Protein AF-A0AAU7VZJ4-F1 (afdb_monomer_lite)

pLDDT: mean 92.54, std 9.53, range [38.03, 98.44]

Organism: NCBI:txid3160749

Foldseek 3Di:
DPPDLQLLVQLCVQVPVVVSVVLLVVLQPDPAQLRSLVVLLPDDDDLSLLCSLLVSLVPDDLVSLVVVVVGSSNSNSVLSVVLNPVCSLVRHDPVPNPDPSNVSSSVSSVVSVVVD

Sequence (116 aa):
MTETYSIQARFESTLGTARADELLAKLDNYSNQPNAVAGAAKRPSDPEIEAKAHAAFAAATPEEVDLELDSIGMWGLLTLAARADVTILDSLPASRADSPKVASIRRAAAKHRKGL

Structure (mmCIF, N/CA/C/O backbone):
data_AF-A0AAU7VZJ4-F1
#
_entry.id   AF-A0AAU7VZJ4-F1
#
loop_
_atom_site.group_PDB
_atom_site.id
_atom_site.type_symbol
_atom_site.label_atom_id
_atom_site.label_alt_id
_atom_site.label_comp_id
_atom_site.label_asym_id
_atom_site.label_entity_id
_atom_site.label_seq_id
_atom_site.pdbx_PDB_ins_code
_atom_site.Cartn_x
_atom_site.Cartn_y
_atom_site.Cartn_z
_atom_site.occupancy
_atom_site.B_iso_or_equiv
_atom_site.auth_seq_id
_atom_site.auth_comp_id
_atom_site.auth_asym_id
_atom_site.auth_atom_id
_atom_site.pdbx_PDB_model_num
ATOM 1 N N . MET A 1 1 ? 8.652 11.527 -21.803 1.00 38.03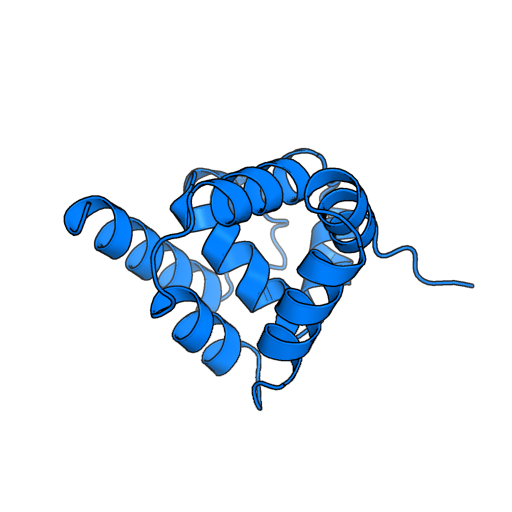 1 MET A N 1
ATOM 2 C CA . MET A 1 1 ? 7.978 10.249 -21.509 1.00 38.03 1 MET A CA 1
ATOM 3 C C . MET A 1 1 ? 7.246 10.462 -20.206 1.00 38.03 1 MET A C 1
ATOM 5 O O . MET A 1 1 ? 7.898 10.810 -19.235 1.00 38.03 1 MET A O 1
ATOM 9 N N . THR A 1 2 ? 5.920 10.419 -20.213 1.00 43.81 2 THR A N 1
ATOM 10 C CA . THR A 1 2 ? 5.126 10.545 -18.987 1.00 43.81 2 THR A CA 1
ATOM 11 C C . THR A 1 2 ? 5.234 9.205 -18.272 1.00 43.81 2 THR A C 1
ATOM 13 O O . THR A 1 2 ? 4.780 8.197 -18.813 1.00 43.81 2 THR A O 1
ATOM 16 N N . GLU A 1 3 ? 5.922 9.163 -17.133 1.00 54.78 3 GLU A N 1
ATOM 17 C CA . GLU A 1 3 ? 5.922 7.977 -16.274 1.00 54.78 3 GLU A CA 1
ATOM 18 C C . GLU A 1 3 ? 4.464 7.602 -15.995 1.00 54.78 3 GLU A C 1
ATOM 20 O O . GLU A 1 3 ? 3.662 8.437 -15.575 1.00 54.78 3 GLU A O 1
ATOM 25 N N . THR A 1 4 ? 4.085 6.379 -16.358 1.00 64.00 4 THR A N 1
ATOM 26 C CA . THR A 1 4 ? 2.718 5.898 -16.169 1.00 64.00 4 THR A CA 1
ATOM 27 C C . THR A 1 4 ? 2.665 5.248 -14.797 1.00 64.00 4 THR A C 1
ATOM 29 O O . THR A 1 4 ? 3.128 4.125 -14.633 1.00 64.00 4 THR A O 1
ATOM 32 N N . TYR A 1 5 ? 2.148 5.983 -13.814 1.00 78.06 5 TYR A N 1
ATOM 33 C CA . TYR A 1 5 ? 1.888 5.478 -12.466 1.00 78.06 5 TYR A CA 1
ATOM 34 C C . TYR A 1 5 ? 0.589 4.663 -12.483 1.00 78.06 5 TYR A C 1
ATOM 36 O O . TYR A 1 5 ? -0.497 5.152 -12.164 1.00 78.06 5 TYR A O 1
ATOM 44 N N . SER A 1 6 ? 0.678 3.434 -12.984 1.00 88.50 6 SER A N 1
ATOM 45 C CA . SER A 1 6 ? -0.462 2.552 -13.210 1.00 88.50 6 SER A CA 1
ATOM 46 C C . SER A 1 6 ? -1.168 2.127 -11.917 1.00 88.50 6 SER A C 1
ATOM 48 O O . SER A 1 6 ? -2.394 2.009 -11.912 1.00 88.50 6 SER A O 1
ATOM 50 N N . ILE A 1 7 ? -0.445 1.897 -10.817 1.00 93.62 7 ILE A N 1
ATOM 51 C CA . ILE A 1 7 ? -1.024 1.548 -9.509 1.00 93.62 7 ILE A CA 1
ATOM 52 C C . ILE A 1 7 ? -1.785 2.747 -8.961 1.00 93.62 7 ILE A C 1
ATOM 54 O O . ILE A 1 7 ? -2.957 2.606 -8.600 1.00 93.62 7 ILE A O 1
ATOM 58 N N . GLN A 1 8 ? -1.158 3.925 -8.958 1.00 93.00 8 GLN A N 1
ATOM 59 C CA . GLN A 1 8 ? -1.819 5.172 -8.579 1.00 93.00 8 GLN A CA 1
ATOM 60 C C . GLN A 1 8 ? -3.089 5.415 -9.412 1.00 93.00 8 GLN A C 1
ATOM 62 O O . GLN A 1 8 ? -4.166 5.576 -8.842 1.00 93.00 8 GLN A O 1
ATOM 67 N N . ALA A 1 9 ? -3.007 5.345 -10.744 1.00 92.88 9 ALA A N 1
ATOM 68 C CA . ALA A 1 9 ? -4.153 5.578 -11.626 1.00 92.88 9 ALA A CA 1
ATOM 69 C C . ALA A 1 9 ? -5.299 4.572 -11.395 1.00 92.88 9 ALA A C 1
ATOM 71 O O . ALA A 1 9 ? -6.478 4.940 -11.397 1.00 92.88 9 ALA A O 1
ATOM 72 N N . ARG A 1 10 ? -4.985 3.289 -11.157 1.00 95.00 10 ARG A N 1
ATOM 73 C CA . ARG A 1 10 ? -5.989 2.266 -10.801 1.00 95.00 10 ARG A CA 1
ATOM 74 C C . ARG A 1 10 ? -6.629 2.562 -9.443 1.00 95.00 10 ARG A C 1
ATOM 76 O O . ARG A 1 10 ? -7.844 2.414 -9.282 1.00 95.00 10 ARG A O 1
ATOM 83 N N . PHE A 1 11 ? -5.834 2.992 -8.469 1.00 95.31 11 PHE A N 1
ATOM 84 C CA . PHE A 1 11 ? -6.325 3.359 -7.147 1.00 95.31 11 PHE A CA 1
ATOM 85 C C . PHE A 1 11 ? -7.239 4.594 -7.199 1.00 95.31 11 PHE A C 1
ATOM 87 O O . PHE A 1 11 ? -8.337 4.567 -6.645 1.00 95.31 11 PHE A O 1
ATOM 94 N N . GLU A 1 12 ? -6.854 5.631 -7.944 1.00 94.12 12 GLU A N 1
ATOM 95 C CA . GLU A 1 12 ? -7.674 6.821 -8.198 1.00 94.12 12 GLU A CA 1
ATOM 96 C C . GLU A 1 12 ? -8.990 6.483 -8.898 1.00 94.12 12 GLU A C 1
ATOM 98 O O . GLU A 1 12 ? -10.052 6.924 -8.460 1.00 94.12 12 GLU A O 1
ATOM 103 N N . SER A 1 13 ? -8.945 5.651 -9.940 1.00 92.88 13 SER A N 1
ATOM 104 C CA . SER A 1 13 ? -10.134 5.225 -10.687 1.00 92.88 13 SER A CA 1
ATOM 105 C C . SER A 1 13 ? -11.149 4.483 -9.805 1.00 92.88 13 SER A C 1
ATOM 107 O O . SER A 1 13 ? -12.359 4.668 -9.941 1.00 92.88 13 SER A O 1
ATOM 109 N N . THR A 1 14 ? -10.675 3.675 -8.852 1.00 93.25 14 THR A N 1
ATOM 110 C CA . THR A 1 14 ? -11.545 2.858 -7.988 1.00 93.25 14 THR A CA 1
ATOM 111 C C . THR A 1 14 ? -12.009 3.579 -6.721 1.00 93.25 14 THR A C 1
ATOM 113 O O . THR A 1 14 ? -13.135 3.360 -6.265 1.00 93.25 14 THR A O 1
ATOM 116 N N . LEU A 1 15 ? -11.176 4.429 -6.114 1.00 92.88 15 LEU A N 1
ATOM 117 C CA . LEU A 1 15 ? -11.521 5.187 -4.903 1.00 92.88 15 LEU A CA 1
ATOM 118 C C . LEU A 1 15 ? -12.212 6.524 -5.211 1.00 92.88 15 LEU A C 1
ATOM 120 O O . LEU A 1 15 ? -12.958 7.030 -4.372 1.00 92.88 15 LEU A O 1
ATOM 124 N N . GLY A 1 16 ? -11.999 7.055 -6.413 1.00 94.19 16 GLY A N 1
ATOM 125 C CA . GLY A 1 16 ? -12.322 8.418 -6.806 1.00 94.19 16 GLY A CA 1
ATOM 126 C C . GLY A 1 16 ? -11.101 9.323 -6.640 1.00 94.19 16 GLY A C 1
ATOM 127 O O . GLY A 1 16 ? -10.535 9.409 -5.548 1.00 94.19 16 GLY A O 1
ATOM 128 N N . THR A 1 17 ? -10.736 10.026 -7.715 1.00 91.06 17 THR A N 1
ATOM 129 C CA . THR A 1 17 ? -9.508 10.833 -7.833 1.00 91.06 17 THR A CA 1
ATOM 130 C C . THR A 1 17 ? -9.280 11.743 -6.629 1.00 91.06 17 THR A C 1
ATOM 132 O O . THR A 1 17 ? -8.265 11.617 -5.965 1.00 91.06 17 THR A O 1
ATOM 135 N N . ALA A 1 18 ? -10.265 12.557 -6.232 1.00 93.44 18 ALA A N 1
ATOM 136 C CA . ALA A 1 18 ? -10.090 13.499 -5.121 1.00 93.44 18 ALA A CA 1
ATOM 137 C C . ALA A 1 18 ? -9.721 12.826 -3.781 1.00 93.44 18 ALA A C 1
ATOM 139 O O . ALA A 1 18 ? -8.886 13.336 -3.037 1.00 93.44 18 ALA A O 1
ATOM 140 N N . ARG A 1 19 ? -10.333 11.675 -3.462 1.00 94.00 19 ARG A N 1
ATOM 141 C CA . ARG A 1 19 ? -10.078 10.956 -2.201 1.00 94.00 19 ARG A CA 1
ATOM 142 C C . ARG A 1 19 ? -8.760 10.183 -2.260 1.00 94.00 19 ARG A C 1
ATOM 144 O O . ARG A 1 19 ? -8.065 10.091 -1.247 1.00 94.00 19 ARG A O 1
ATOM 151 N N . ALA A 1 20 ? -8.419 9.638 -3.426 1.00 94.00 20 ALA A N 1
ATOM 152 C CA . ALA A 1 20 ? -7.134 8.995 -3.662 1.00 94.00 20 ALA A CA 1
ATOM 153 C C . ALA A 1 20 ? -5.978 9.999 -3.592 1.00 94.00 20 ALA A C 1
ATOM 155 O O . ALA A 1 20 ? -5.044 9.761 -2.831 1.00 94.00 20 ALA A O 1
ATOM 156 N N . ASP A 1 21 ? -6.090 11.143 -4.268 1.00 92.94 21 ASP A N 1
ATOM 157 C CA . ASP A 1 21 ? -5.100 12.224 -4.250 1.00 9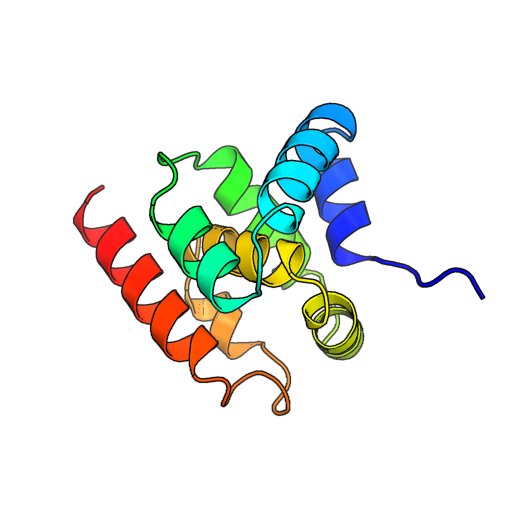2.94 21 ASP A CA 1
ATOM 158 C C . ASP A 1 21 ? -4.853 12.725 -2.831 1.00 92.94 21 ASP A C 1
ATOM 160 O O . ASP A 1 21 ? -3.709 12.843 -2.394 1.00 92.94 21 ASP A O 1
ATOM 164 N N . GLU A 1 22 ? -5.920 12.970 -2.063 1.00 95.12 22 GLU A N 1
ATOM 165 C CA . GLU A 1 22 ? -5.791 13.409 -0.674 1.00 95.12 22 GLU A CA 1
ATOM 166 C C . GLU A 1 22 ? -5.042 12.371 0.180 1.00 95.12 22 GLU A C 1
ATOM 168 O O . GLU A 1 22 ? -4.210 12.726 1.023 1.00 95.12 22 GLU A O 1
ATOM 173 N N . LEU A 1 23 ? -5.325 11.079 -0.013 1.00 96.06 23 LEU A N 1
ATOM 174 C CA . LEU A 1 23 ? -4.623 10.017 0.700 1.00 96.06 23 LEU A CA 1
ATOM 175 C C . LEU A 1 23 ? -3.158 9.927 0.269 1.00 96.06 23 LEU A C 1
ATOM 177 O O . LEU A 1 23 ? -2.287 9.860 1.137 1.00 96.06 23 LEU A O 1
ATOM 181 N N . LEU A 1 24 ? -2.886 9.919 -1.034 1.00 94.56 24 LEU A N 1
ATOM 182 C CA . LEU A 1 24 ? -1.541 9.787 -1.583 1.00 94.56 24 LEU A CA 1
ATOM 183 C C . LEU A 1 24 ? -0.677 10.980 -1.182 1.00 94.56 24 LEU A C 1
ATOM 185 O O . LEU A 1 24 ? 0.410 10.767 -0.658 1.00 94.56 24 LEU A O 1
ATOM 189 N N . ALA A 1 25 ? -1.198 12.206 -1.259 1.00 94.69 25 ALA A N 1
ATOM 190 C CA . ALA A 1 25 ? -0.514 13.398 -0.766 1.00 94.69 25 ALA A CA 1
ATOM 191 C C . ALA A 1 25 ? -0.172 13.290 0.730 1.00 94.69 25 ALA A C 1
ATOM 193 O O . ALA A 1 25 ? 0.930 13.638 1.150 1.00 94.69 25 ALA A O 1
ATOM 194 N N . LYS A 1 26 ? -1.080 12.752 1.559 1.00 95.38 26 LYS A N 1
ATOM 195 C CA . LYS A 1 26 ? -0.798 12.515 2.988 1.00 95.38 26 LYS A CA 1
ATOM 196 C C . LYS A 1 26 ? 0.286 11.461 3.208 1.00 95.38 26 LYS A C 1
ATOM 198 O O . LYS A 1 26 ? 1.065 11.597 4.149 1.00 95.38 26 LYS A O 1
ATOM 203 N N . LEU A 1 27 ? 0.303 10.398 2.405 1.00 95.38 27 LEU A N 1
ATOM 204 C CA . LEU A 1 27 ? 1.305 9.333 2.493 1.00 95.38 27 LEU A CA 1
ATOM 205 C C . LEU A 1 27 ? 2.665 9.776 1.937 1.00 95.38 27 LEU A C 1
ATOM 207 O O . LEU A 1 27 ? 3.693 9.300 2.408 1.00 95.38 27 LEU A O 1
ATOM 211 N N . ASP A 1 28 ? 2.685 10.688 0.973 1.00 94.06 28 ASP A N 1
ATOM 212 C CA . ASP A 1 28 ? 3.919 11.202 0.383 1.00 94.06 28 ASP A CA 1
ATOM 213 C C . ASP A 1 28 ? 4.548 12.320 1.232 1.00 94.06 28 ASP A C 1
ATOM 215 O O . ASP A 1 28 ? 5.762 12.473 1.266 1.00 94.06 28 ASP A O 1
ATOM 219 N N . ASN A 1 29 ? 3.745 13.022 2.043 1.00 96.31 29 ASN A N 1
ATOM 220 C CA . ASN A 1 29 ? 4.215 14.062 2.968 1.00 96.31 29 ASN A CA 1
ATOM 221 C C . ASN A 1 29 ? 5.025 13.528 4.176 1.00 96.31 29 ASN A C 1
ATOM 223 O O . ASN A 1 29 ? 5.444 14.297 5.046 1.00 96.31 29 ASN A O 1
ATOM 227 N N . TYR A 1 30 ? 5.239 12.213 4.288 1.00 96.12 30 TYR A N 1
ATOM 228 C CA . TYR A 1 30 ? 6.186 11.673 5.263 1.00 96.12 30 TYR A CA 1
ATOM 229 C C . TYR A 1 30 ? 7.629 11.947 4.826 1.00 96.12 30 TYR A C 1
ATOM 231 O O . TYR A 1 30 ? 7.964 11.932 3.652 1.00 96.12 30 TYR A O 1
ATOM 239 N N . SER A 1 31 ? 8.535 12.126 5.789 1.00 93.06 31 SER A N 1
ATOM 240 C CA . SER A 1 31 ? 9.927 12.485 5.484 1.00 93.06 31 SER A CA 1
ATOM 241 C C . SER A 1 31 ? 10.760 11.375 4.830 1.00 93.06 31 SER A C 1
ATOM 243 O O . SER A 1 31 ? 11.863 11.647 4.363 1.00 93.06 31 SER A O 1
ATOM 245 N N . ASN A 1 32 ? 10.291 10.122 4.851 1.00 95.00 32 ASN A N 1
ATOM 246 C CA . ASN A 1 32 ? 10.937 8.975 4.208 1.00 95.00 32 ASN A CA 1
ATOM 247 C C . ASN A 1 32 ? 9.994 7.756 4.136 1.00 95.00 32 ASN A C 1
ATOM 249 O O . ASN A 1 32 ? 8.980 7.687 4.835 1.00 95.00 32 ASN A O 1
ATOM 253 N N . GLN A 1 33 ? 10.371 6.756 3.329 1.00 95.88 33 GLN A N 1
ATOM 254 C CA . GLN A 1 33 ? 9.600 5.519 3.135 1.00 95.88 33 GLN A CA 1
ATOM 255 C C . GLN A 1 33 ? 9.329 4.744 4.450 1.00 95.88 33 GLN A C 1
ATOM 257 O O . GLN A 1 33 ? 8.183 4.344 4.663 1.00 95.88 33 GLN A O 1
ATOM 262 N N . PRO A 1 34 ? 10.298 4.529 5.375 1.00 95.56 34 PRO A N 1
ATOM 263 C CA . PRO A 1 34 ? 10.000 3.890 6.664 1.00 95.56 34 PRO A CA 1
ATOM 264 C C . PRO A 1 34 ? 8.934 4.620 7.494 1.00 95.56 34 PRO A C 1
ATOM 266 O O . PRO A 1 34 ? 8.083 3.972 8.106 1.00 95.56 34 PRO A O 1
ATOM 269 N N . ASN A 1 35 ? 8.948 5.956 7.494 1.00 96.62 35 ASN A N 1
ATOM 270 C CA . ASN A 1 35 ? 7.948 6.765 8.185 1.00 96.62 35 ASN A CA 1
ATOM 271 C C . ASN A 1 35 ? 6.571 6.654 7.526 1.00 96.62 35 ASN A C 1
ATOM 273 O O . ASN A 1 35 ? 5.580 6.582 8.250 1.00 96.62 35 ASN A O 1
ATOM 277 N N . ALA A 1 36 ? 6.498 6.553 6.195 1.00 97.00 36 ALA A N 1
ATOM 278 C CA . ALA A 1 36 ? 5.244 6.282 5.494 1.00 97.00 36 ALA A CA 1
ATOM 279 C C . ALA A 1 36 ? 4.660 4.908 5.857 1.00 97.00 36 ALA A C 1
ATOM 281 O O . ALA A 1 36 ? 3.475 4.820 6.178 1.00 97.00 36 ALA A O 1
ATOM 282 N N . VAL A 1 37 ? 5.486 3.855 5.918 1.00 97.62 37 VAL A N 1
ATOM 283 C CA . VAL A 1 37 ? 5.064 2.517 6.384 1.00 97.62 37 VAL A CA 1
ATOM 284 C C . VAL A 1 37 ? 4.543 2.578 7.822 1.00 97.62 37 VAL A C 1
ATOM 286 O O . VAL A 1 37 ? 3.437 2.123 8.115 1.00 97.62 37 VAL A O 1
ATOM 289 N N . ALA A 1 38 ? 5.315 3.169 8.739 1.00 96.25 38 ALA A N 1
ATOM 290 C CA . ALA A 1 38 ? 4.927 3.278 10.145 1.00 96.25 38 ALA A CA 1
ATOM 291 C C . ALA A 1 38 ? 3.675 4.149 10.344 1.00 96.25 38 ALA A C 1
ATOM 293 O O . ALA A 1 38 ? 2.848 3.858 11.210 1.00 96.25 38 ALA A O 1
ATOM 294 N N . GLY A 1 39 ? 3.541 5.211 9.551 1.00 96.44 39 GLY A N 1
ATOM 295 C CA . GLY A 1 39 ? 2.390 6.099 9.521 1.00 96.44 39 GLY A CA 1
ATOM 296 C C . GLY A 1 39 ? 1.135 5.381 9.044 1.00 96.44 39 GLY A C 1
ATOM 297 O O . GLY A 1 39 ? 0.151 5.326 9.780 1.00 96.44 39 GLY A O 1
ATOM 298 N N . ALA A 1 40 ? 1.194 4.751 7.868 1.00 97.12 40 ALA A N 1
ATOM 299 C CA . ALA A 1 40 ? 0.106 3.966 7.289 1.00 97.12 40 ALA A CA 1
ATOM 300 C C . ALA A 1 40 ? -0.348 2.822 8.212 1.00 97.12 40 ALA A C 1
ATOM 302 O O . ALA A 1 40 ? -1.546 2.637 8.431 1.00 97.12 40 ALA A O 1
ATOM 303 N N . ALA A 1 41 ? 0.595 2.114 8.840 1.00 96.12 41 ALA A N 1
ATOM 304 C CA . ALA A 1 41 ? 0.305 1.046 9.798 1.00 96.12 41 ALA A CA 1
ATOM 305 C C . ALA A 1 41 ? -0.500 1.514 11.026 1.00 96.12 41 ALA A C 1
ATOM 307 O O . ALA A 1 41 ? -1.225 0.718 11.619 1.00 96.12 41 ALA A O 1
ATOM 308 N N . LYS A 1 42 ? -0.369 2.786 11.424 1.00 95.12 42 LYS A N 1
ATOM 309 C CA . LYS A 1 42 ? -1.068 3.377 12.580 1.00 95.12 42 LYS A CA 1
ATOM 310 C C . LYS A 1 42 ? -2.387 4.055 12.216 1.00 95.12 42 LYS A C 1
ATOM 312 O O . LYS A 1 42 ? -3.102 4.484 13.120 1.00 95.12 42 LYS A O 1
ATOM 317 N N . ARG A 1 43 ? -2.709 4.192 10.926 1.00 94.25 43 ARG A N 1
ATOM 318 C CA . ARG A 1 43 ? -3.972 4.805 10.498 1.00 94.25 43 ARG A CA 1
ATOM 319 C C . ARG A 1 43 ? -5.160 3.967 10.986 1.00 94.25 43 ARG A C 1
ATOM 321 O O . ARG A 1 43 ? -5.039 2.735 11.024 1.00 94.25 43 ARG A O 1
ATOM 328 N N . PRO A 1 44 ? -6.302 4.605 11.309 1.00 94.06 44 PRO A N 1
ATOM 329 C CA . PRO A 1 44 ? -7.554 3.896 11.552 1.00 94.06 44 PRO A CA 1
ATOM 330 C C . PRO A 1 44 ? -7.865 2.894 10.437 1.00 94.06 44 PRO A C 1
ATOM 332 O O . PRO A 1 44 ? -7.430 3.076 9.300 1.00 94.06 44 PRO A O 1
ATOM 335 N N . SER A 1 45 ? -8.582 1.824 10.780 1.00 93.38 45 SER A N 1
ATOM 336 C CA . SER A 1 45 ? -9.073 0.869 9.783 1.00 93.38 45 SER A CA 1
ATOM 337 C C . SER A 1 45 ? -10.028 1.539 8.814 1.00 93.38 45 SER A C 1
ATOM 339 O O . SER A 1 45 ? -10.972 2.197 9.244 1.00 93.38 45 SER A O 1
ATOM 341 N N . ASP A 1 46 ? -9.766 1.359 7.524 1.00 95.19 46 ASP A N 1
ATOM 342 C CA . ASP A 1 46 ? -10.670 1.739 6.444 1.00 95.19 46 ASP A CA 1
ATOM 343 C C . ASP A 1 46 ? -10.672 0.588 5.423 1.00 95.19 46 ASP A C 1
ATOM 345 O O . ASP A 1 46 ? -9.857 0.585 4.494 1.00 95.19 46 ASP A O 1
ATOM 349 N N . PRO A 1 47 ? -11.547 -0.423 5.610 1.00 94.88 47 PRO A N 1
ATOM 350 C CA . PRO A 1 47 ? -11.573 -1.612 4.761 1.00 94.88 47 PRO A CA 1
ATOM 351 C C . PRO A 1 47 ? -11.792 -1.304 3.276 1.00 94.88 47 PRO A C 1
ATOM 353 O O . PRO A 1 47 ? -11.327 -2.055 2.423 1.00 94.88 47 PRO A O 1
ATOM 356 N N . GLU A 1 48 ? -12.475 -0.201 2.952 1.00 96.06 48 GLU A N 1
ATOM 357 C CA . GLU A 1 48 ? -12.685 0.227 1.569 1.00 96.06 48 GLU A CA 1
ATOM 358 C C . GLU A 1 48 ? -11.357 0.648 0.927 1.00 96.06 48 GLU A C 1
ATOM 360 O O . GLU A 1 48 ? -11.012 0.177 -0.158 1.00 96.06 48 GLU A O 1
ATOM 365 N N . ILE A 1 49 ? -10.595 1.512 1.607 1.00 96.94 49 ILE A N 1
ATOM 366 C CA . ILE A 1 49 ? -9.282 1.966 1.132 1.00 96.94 49 ILE A CA 1
ATOM 367 C C . ILE A 1 49 ? -8.299 0.796 1.059 1.00 96.94 49 ILE A C 1
ATOM 369 O O . ILE A 1 49 ? -7.585 0.665 0.067 1.00 96.94 49 ILE A O 1
ATOM 373 N N . GLU A 1 50 ? -8.264 -0.054 2.084 1.00 97.88 50 GLU A N 1
ATOM 374 C CA . GLU A 1 50 ? -7.360 -1.207 2.147 1.00 97.88 50 GLU A CA 1
ATOM 375 C C . GLU A 1 50 ? -7.637 -2.196 1.001 1.00 97.88 50 GLU A C 1
ATOM 377 O O . GLU A 1 50 ? -6.707 -2.610 0.306 1.00 97.88 50 GLU A O 1
ATOM 382 N N . ALA A 1 51 ? -8.909 -2.508 0.731 1.00 97.69 51 ALA A N 1
ATOM 383 C CA . ALA A 1 51 ? -9.297 -3.393 -0.367 1.00 97.69 51 ALA A CA 1
ATOM 384 C C . ALA A 1 51 ? -8.997 -2.792 -1.750 1.00 97.69 51 ALA A C 1
ATOM 386 O O . ALA A 1 51 ? -8.512 -3.497 -2.636 1.00 97.69 51 ALA A O 1
ATOM 387 N N . LYS A 1 52 ? -9.244 -1.490 -1.951 1.00 97.81 52 LYS A N 1
ATOM 388 C CA . LYS A 1 52 ? -8.940 -0.805 -3.220 1.00 97.81 52 LYS A CA 1
ATOM 389 C C . LYS A 1 52 ? -7.437 -0.697 -3.467 1.00 97.81 52 LYS A C 1
ATOM 391 O O . LYS A 1 52 ? -6.988 -0.929 -4.587 1.00 97.81 52 LYS A O 1
ATOM 396 N N . ALA A 1 53 ? -6.654 -0.420 -2.423 1.00 97.62 53 ALA A N 1
ATOM 397 C CA . ALA A 1 53 ? -5.197 -0.456 -2.493 1.00 97.62 53 ALA A CA 1
ATOM 398 C C . ALA A 1 53 ? -4.709 -1.860 -2.877 1.00 97.62 53 ALA A C 1
ATOM 400 O O . ALA A 1 53 ? -3.904 -2.000 -3.795 1.00 97.62 53 ALA A O 1
ATOM 401 N N . HIS A 1 54 ? -5.244 -2.905 -2.236 1.00 98.12 54 HIS A N 1
ATOM 402 C CA . HIS A 1 54 ? -4.925 -4.288 -2.582 1.00 98.12 54 HIS A CA 1
ATOM 403 C C . HIS A 1 54 ? -5.245 -4.610 -4.046 1.00 98.12 54 HIS A C 1
ATOM 405 O O . HIS A 1 54 ? -4.390 -5.137 -4.751 1.00 98.12 54 HIS A O 1
ATOM 411 N N . ALA A 1 55 ? -6.436 -4.253 -4.532 1.00 97.25 55 ALA A N 1
ATOM 412 C CA . ALA A 1 55 ? -6.824 -4.486 -5.922 1.00 97.25 55 ALA A CA 1
ATOM 413 C C . ALA A 1 55 ? -5.897 -3.774 -6.925 1.00 97.25 55 ALA A C 1
ATOM 415 O O . ALA A 1 55 ? -5.567 -4.349 -7.962 1.00 97.25 55 ALA A O 1
ATOM 416 N N . ALA A 1 56 ? -5.443 -2.555 -6.611 1.00 96.94 56 ALA A N 1
ATOM 417 C CA . ALA A 1 56 ? -4.521 -1.809 -7.464 1.00 96.94 56 ALA A CA 1
ATOM 418 C C . ALA A 1 56 ? -3.153 -2.503 -7.588 1.00 96.94 56 ALA A C 1
ATOM 420 O O . ALA A 1 56 ? -2.635 -2.620 -8.697 1.00 96.94 56 ALA A O 1
ATOM 421 N N . PHE A 1 57 ? -2.605 -3.010 -6.476 1.00 97.12 57 PHE A N 1
ATOM 422 C CA . PHE A 1 57 ? -1.353 -3.777 -6.475 1.00 97.12 57 PHE A CA 1
ATOM 423 C C . PHE A 1 57 ? -1.510 -5.166 -7.104 1.00 97.12 57 PHE A C 1
ATOM 425 O O . PHE A 1 57 ? -0.632 -5.598 -7.841 1.00 97.12 57 PHE A O 1
ATOM 432 N N . ALA A 1 58 ? -2.621 -5.861 -6.857 1.00 96.44 58 ALA A N 1
ATOM 433 C CA . ALA A 1 58 ? -2.853 -7.204 -7.392 1.00 96.44 58 ALA A CA 1
ATOM 434 C C . ALA A 1 58 ? -2.998 -7.218 -8.924 1.00 96.44 58 ALA A C 1
ATOM 436 O O . ALA A 1 58 ? -2.712 -8.225 -9.565 1.00 96.44 58 ALA A O 1
ATOM 437 N N . ALA A 1 59 ? -3.443 -6.103 -9.511 1.00 95.50 59 ALA A N 1
ATOM 438 C CA . 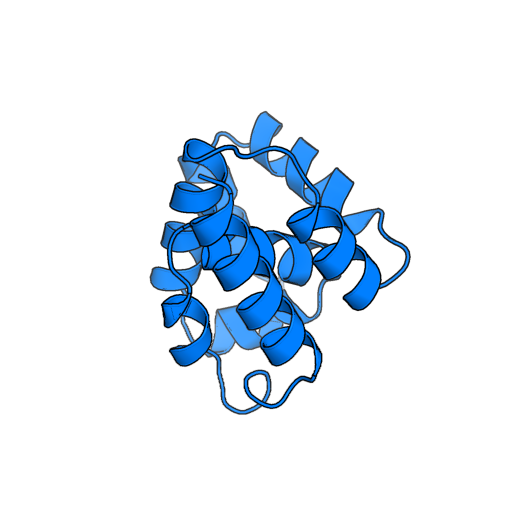ALA A 1 59 ? -3.537 -5.919 -10.957 1.00 95.50 59 ALA A CA 1
ATOM 439 C C . ALA A 1 59 ? -2.240 -5.387 -11.596 1.00 95.50 59 ALA A C 1
ATOM 441 O O . ALA A 1 59 ? -2.201 -5.208 -12.815 1.00 95.50 59 ALA A O 1
ATOM 442 N N . ALA A 1 60 ? -1.218 -5.077 -10.796 1.00 94.94 60 ALA A N 1
ATOM 443 C CA . ALA A 1 60 ? 0.014 -4.476 -11.277 1.00 94.94 60 ALA A CA 1
ATOM 444 C C . ALA A 1 60 ? 1.017 -5.524 -11.757 1.00 94.94 60 ALA A C 1
ATOM 446 O O . ALA A 1 60 ? 1.133 -6.617 -11.202 1.00 94.94 60 ALA A O 1
ATOM 447 N N . THR A 1 61 ? 1.771 -5.164 -12.788 1.00 93.88 61 THR A N 1
ATOM 448 C CA . THR A 1 61 ? 2.925 -5.957 -13.225 1.00 93.88 61 THR A CA 1
ATOM 449 C C . THR A 1 61 ? 4.098 -5.783 -12.254 1.00 93.88 61 THR A C 1
ATOM 451 O O . THR A 1 61 ? 4.187 -4.748 -11.584 1.00 93.88 61 THR A O 1
ATOM 454 N N . PRO A 1 62 ? 5.029 -6.750 -12.165 1.00 92.12 62 PRO 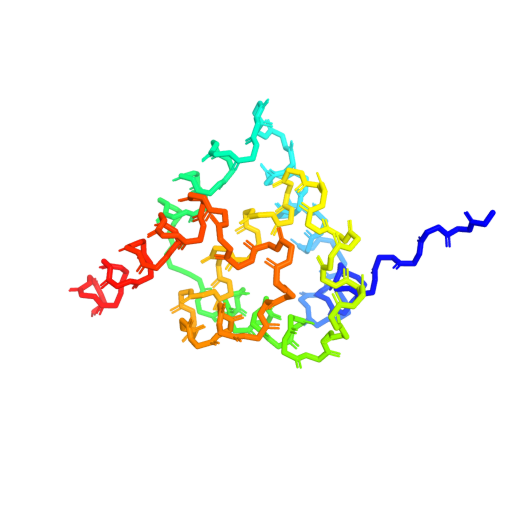A N 1
ATOM 455 C CA . PRO A 1 62 ? 6.231 -6.600 -11.346 1.00 92.12 62 PRO A CA 1
ATOM 456 C C . PRO A 1 62 ? 7.033 -5.334 -11.674 1.00 92.12 62 PRO A C 1
ATOM 458 O O . PRO A 1 62 ? 7.563 -4.706 -10.762 1.00 92.12 62 PRO A O 1
ATOM 461 N N . GLU A 1 63 ? 7.088 -4.933 -12.945 1.00 92.31 63 GLU A N 1
ATOM 462 C CA . GLU A 1 63 ? 7.790 -3.735 -13.410 1.00 92.31 63 GLU A CA 1
ATOM 463 C C . GLU A 1 63 ? 7.119 -2.442 -12.923 1.00 92.31 63 GLU A C 1
ATOM 465 O O . GLU A 1 63 ? 7.806 -1.523 -12.480 1.00 92.31 63 GLU A O 1
ATOM 470 N N . GLU A 1 64 ? 5.782 -2.375 -12.952 1.00 93.56 64 GLU A N 1
ATOM 471 C CA . GLU A 1 64 ? 5.019 -1.248 -12.389 1.00 93.56 64 GLU A CA 1
ATOM 472 C C . GLU A 1 64 ? 5.242 -1.138 -10.875 1.00 93.56 64 GLU A C 1
ATOM 474 O O . GLU A 1 64 ? 5.479 -0.051 -10.351 1.00 93.56 64 GLU A O 1
ATOM 479 N N . VAL A 1 65 ? 5.220 -2.274 -10.170 1.00 93.31 65 VAL A N 1
ATOM 480 C CA . VAL A 1 65 ? 5.488 -2.323 -8.727 1.00 93.31 65 VAL A CA 1
ATOM 481 C C . VAL A 1 65 ? 6.909 -1.859 -8.418 1.00 93.31 65 VAL A C 1
ATOM 483 O O . VAL A 1 65 ? 7.107 -1.103 -7.466 1.00 93.31 65 VAL A O 1
ATOM 486 N N . ASP A 1 66 ? 7.900 -2.303 -9.194 1.00 92.75 66 ASP A N 1
ATOM 487 C CA . ASP A 1 66 ? 9.294 -1.924 -8.974 1.00 92.75 66 ASP A CA 1
ATOM 488 C C . ASP A 1 66 ? 9.515 -0.425 -9.195 1.00 92.75 66 ASP A C 1
ATOM 490 O O . ASP A 1 66 ? 10.210 0.197 -8.397 1.00 92.75 66 ASP A O 1
ATOM 494 N N . LEU A 1 67 ? 8.887 0.156 -10.219 1.00 91.44 67 LEU A N 1
ATOM 495 C CA . LEU A 1 67 ? 8.974 1.584 -10.524 1.00 91.44 67 LEU A CA 1
ATOM 496 C C . LEU A 1 67 ? 8.280 2.442 -9.456 1.00 91.44 67 LEU A C 1
ATOM 498 O O . LEU A 1 67 ? 8.876 3.353 -8.886 1.00 91.44 67 LEU A O 1
ATOM 502 N N . GLU A 1 68 ? 7.011 2.162 -9.155 1.00 93.94 68 GLU A N 1
ATOM 503 C CA . GLU A 1 68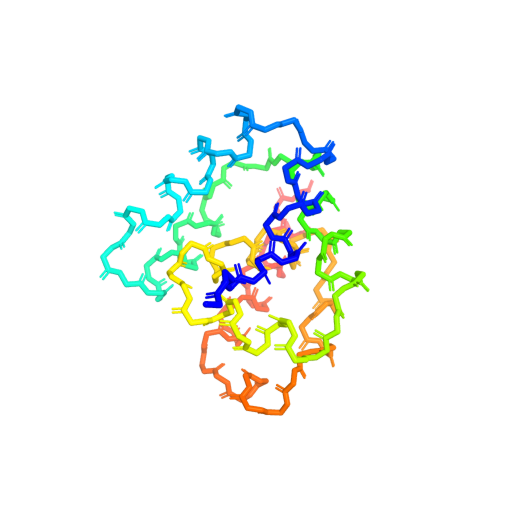 ? 6.217 3.037 -8.287 1.00 93.94 68 GLU A CA 1
ATOM 504 C C . GLU A 1 68 ? 6.653 2.950 -6.816 1.00 93.94 68 GLU A C 1
ATOM 506 O O . GLU A 1 68 ? 6.557 3.934 -6.080 1.00 93.94 68 GLU A O 1
ATOM 511 N N . LEU A 1 69 ? 7.231 1.824 -6.375 1.00 93.75 69 LEU A N 1
ATOM 512 C CA . LEU A 1 69 ? 7.814 1.691 -5.032 1.00 93.75 69 LEU A CA 1
ATOM 513 C C . LEU A 1 69 ? 9.124 2.477 -4.828 1.00 93.75 69 LEU A C 1
ATOM 515 O O . LEU A 1 69 ? 9.788 2.296 -3.800 1.00 93.75 69 LEU A O 1
ATOM 519 N N . ASP A 1 70 ? 9.512 3.369 -5.736 1.00 91.50 70 ASP A N 1
ATOM 520 C CA . ASP A 1 70 ? 10.492 4.418 -5.431 1.00 91.50 70 ASP A CA 1
ATOM 521 C C . ASP A 1 70 ? 9.871 5.602 -4.672 1.00 91.50 70 ASP A C 1
ATOM 523 O O . ASP A 1 70 ? 10.544 6.222 -3.839 1.00 91.50 70 ASP A O 1
ATOM 527 N N . SER A 1 71 ? 8.566 5.843 -4.835 1.00 91.81 71 SER A N 1
ATOM 528 C CA . SER A 1 71 ? 7.829 6.888 -4.113 1.00 91.81 71 SER A CA 1
ATOM 529 C C . SER A 1 71 ? 7.656 6.567 -2.619 1.00 91.81 71 SER A C 1
ATOM 531 O O . SER A 1 71 ? 7.447 5.420 -2.212 1.00 91.81 71 SER A O 1
ATOM 533 N N . ILE A 1 72 ? 7.699 7.608 -1.776 1.00 94.19 72 ILE A N 1
ATOM 534 C CA . ILE A 1 72 ? 7.425 7.514 -0.335 1.00 94.19 72 ILE A CA 1
ATOM 535 C C . ILE A 1 72 ? 5.973 7.090 -0.100 1.00 94.19 72 ILE A C 1
ATOM 537 O O . ILE A 1 72 ? 5.729 6.129 0.641 1.00 94.19 72 ILE A O 1
ATOM 541 N N . GLY A 1 73 ? 5.026 7.761 -0.760 1.00 94.19 73 GLY A N 1
ATOM 542 C CA . GLY A 1 73 ? 3.600 7.479 -0.633 1.00 94.19 73 GLY A CA 1
ATOM 543 C C . GLY A 1 73 ? 3.231 6.045 -1.006 1.00 94.19 73 GLY A C 1
ATOM 544 O O . GLY A 1 73 ? 2.386 5.430 -0.346 1.00 94.19 73 GLY A O 1
ATOM 545 N N . MET A 1 74 ? 3.929 5.462 -1.983 1.00 96.50 74 MET A N 1
ATOM 546 C CA . MET A 1 74 ? 3.626 4.120 -2.478 1.00 96.50 74 MET A CA 1
ATOM 547 C C . MET A 1 74 ? 3.942 3.006 -1.477 1.00 96.50 74 MET A C 1
ATOM 549 O O . MET A 1 74 ? 3.170 2.053 -1.351 1.00 96.50 74 MET A O 1
ATOM 553 N N . TRP A 1 75 ? 4.990 3.158 -0.662 1.00 97.62 75 TRP A N 1
ATOM 554 C CA . TRP A 1 75 ? 5.232 2.255 0.474 1.00 97.62 75 TRP A CA 1
ATOM 555 C C . TRP A 1 75 ? 4.144 2.360 1.547 1.00 97.62 75 TRP A C 1
ATOM 557 O O . TRP A 1 75 ? 3.773 1.360 2.173 1.00 97.62 75 TRP A O 1
ATOM 567 N N . GLY A 1 76 ? 3.607 3.564 1.749 1.00 97.62 76 GLY A N 1
ATOM 568 C CA . GLY A 1 76 ? 2.437 3.784 2.590 1.00 97.62 76 GLY A CA 1
ATOM 569 C C . GLY A 1 76 ? 1.209 3.040 2.059 1.00 97.62 76 GLY A C 1
ATOM 570 O O . GLY A 1 76 ? 0.553 2.326 2.818 1.00 97.62 76 GLY A O 1
ATOM 571 N N . LEU A 1 77 ? 0.931 3.137 0.757 1.00 97.94 77 LEU A N 1
ATOM 572 C CA . LEU A 1 77 ? -0.220 2.474 0.138 1.00 97.94 77 LEU A CA 1
ATOM 573 C C . LEU A 1 77 ? -0.082 0.947 0.155 1.00 97.94 77 LEU A C 1
ATOM 575 O O . LEU A 1 77 ? -1.041 0.263 0.503 1.00 97.94 77 LEU A O 1
ATOM 579 N N . LEU A 1 78 ? 1.113 0.409 -0.123 1.00 98.38 78 LEU A N 1
ATOM 580 C CA . LEU A 1 78 ? 1.397 -1.028 -0.009 1.00 98.38 78 LEU A CA 1
ATOM 581 C C . LEU A 1 78 ? 1.126 -1.543 1.411 1.00 98.38 78 LEU A C 1
ATOM 583 O O . LEU A 1 78 ? 0.638 -2.655 1.602 1.00 98.38 78 LEU A O 1
ATOM 587 N N . THR A 1 79 ? 1.402 -0.720 2.425 1.00 98.44 79 THR A N 1
ATOM 588 C CA . THR A 1 79 ? 1.103 -1.070 3.818 1.00 98.44 79 THR A CA 1
ATOM 589 C C . THR A 1 79 ? -0.401 -1.214 4.058 1.00 98.44 79 THR A C 1
ATOM 591 O O . THR A 1 79 ? -0.814 -2.105 4.799 1.00 98.44 79 THR A O 1
ATOM 594 N N . LEU A 1 80 ? -1.222 -0.364 3.433 1.00 98.12 80 LEU A N 1
ATOM 595 C CA . LEU A 1 80 ? -2.683 -0.464 3.495 1.00 98.12 80 LEU A CA 1
ATOM 596 C C . LEU A 1 80 ? -3.196 -1.669 2.694 1.00 98.12 80 LEU A C 1
ATOM 598 O O . LEU A 1 80 ? -4.028 -2.414 3.199 1.00 98.12 80 LEU A O 1
ATOM 602 N N . ALA A 1 81 ? -2.642 -1.923 1.507 1.00 98.25 81 ALA A N 1
ATOM 603 C CA . ALA A 1 81 ? -2.954 -3.110 0.710 1.00 98.25 81 ALA A CA 1
ATOM 604 C C . ALA A 1 81 ? -2.702 -4.412 1.493 1.00 98.25 81 ALA A C 1
ATOM 606 O O . ALA A 1 81 ? -3.561 -5.289 1.555 1.00 98.25 81 ALA A O 1
ATOM 607 N N . ALA A 1 82 ? -1.555 -4.506 2.172 1.00 98.06 82 ALA A N 1
ATOM 608 C CA . ALA A 1 82 ? -1.189 -5.678 2.963 1.00 98.06 82 ALA A CA 1
ATOM 609 C C . ALA A 1 82 ? -2.074 -5.894 4.206 1.00 98.06 82 ALA A C 1
ATOM 611 O O . ALA A 1 82 ? -2.103 -6.998 4.753 1.00 98.06 82 ALA A O 1
ATOM 612 N N . ARG A 1 83 ? -2.778 -4.857 4.685 1.00 97.44 83 ARG A N 1
ATOM 613 C CA . ARG A 1 83 ? -3.760 -4.990 5.774 1.00 97.44 83 ARG A CA 1
ATOM 614 C C . ARG A 1 83 ? -5.024 -5.713 5.312 1.00 97.44 83 ARG A C 1
ATOM 616 O O . ARG A 1 83 ? -5.526 -6.529 6.083 1.00 97.44 83 ARG A O 1
ATOM 623 N N . ALA A 1 84 ? -5.457 -5.485 4.069 1.00 96.94 84 ALA A N 1
ATOM 624 C CA . ALA A 1 84 ? -6.530 -6.260 3.448 1.00 96.94 84 ALA A CA 1
ATOM 625 C C . ALA A 1 84 ? -6.089 -7.708 3.187 1.00 96.94 84 ALA A C 1
ATOM 627 O O . ALA A 1 84 ? -6.754 -8.642 3.634 1.00 96.94 84 ALA A O 1
ATOM 628 N N . ASP A 1 85 ? -4.938 -7.906 2.538 1.00 97.19 85 ASP A N 1
ATOM 629 C CA . ASP A 1 85 ? -4.349 -9.234 2.346 1.00 97.19 85 ASP A CA 1
ATOM 630 C C . ASP A 1 85 ? -2.817 -9.166 2.294 1.00 97.19 85 ASP A C 1
ATOM 632 O O . ASP A 1 85 ? -2.217 -8.542 1.422 1.00 97.19 85 ASP A O 1
ATOM 636 N N . VAL A 1 86 ? -2.168 -9.836 3.250 1.00 97.00 86 VAL A N 1
ATOM 637 C CA . VAL A 1 86 ? -0.708 -9.821 3.410 1.00 97.00 86 VAL A CA 1
ATOM 638 C C . VAL A 1 86 ? 0.020 -10.581 2.299 1.00 97.00 86 VAL A C 1
ATOM 640 O O . VAL A 1 86 ? 1.214 -10.353 2.100 1.00 97.00 86 VAL A O 1
ATOM 643 N N . THR A 1 87 ? -0.675 -11.463 1.572 1.00 96.12 87 THR A N 1
ATOM 644 C CA . THR A 1 87 ? -0.090 -12.247 0.472 1.00 96.12 87 THR A CA 1
ATOM 645 C C . THR A 1 87 ? 0.339 -11.378 -0.709 1.00 96.12 87 THR A C 1
ATOM 647 O O . THR A 1 87 ? 1.207 -11.784 -1.475 1.00 96.12 87 THR A O 1
ATOM 650 N N . ILE A 1 88 ? -0.137 -10.127 -0.795 1.00 96.69 88 ILE A N 1
ATOM 651 C CA . ILE A 1 88 ? 0.340 -9.147 -1.784 1.00 96.69 88 ILE A CA 1
ATOM 652 C C . ILE A 1 88 ? 1.848 -8.869 -1.684 1.00 96.69 88 ILE A C 1
ATOM 654 O O . ILE A 1 88 ? 2.481 -8.402 -2.624 1.00 96.69 88 ILE A O 1
ATOM 658 N N . LEU A 1 89 ? 2.457 -9.158 -0.532 1.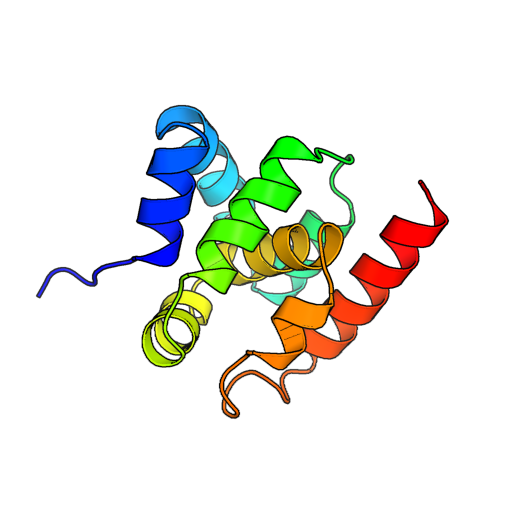00 96.69 89 LEU A N 1
ATOM 659 C CA . LEU A 1 89 ? 3.899 -9.018 -0.347 1.00 96.69 89 LEU A CA 1
ATOM 660 C C . LEU A 1 89 ? 4.691 -10.165 -0.982 1.00 96.69 89 LEU A C 1
ATOM 662 O O . LEU A 1 89 ? 5.898 -10.029 -1.166 1.00 96.69 89 LEU A O 1
ATOM 666 N N . ASP A 1 90 ? 4.034 -11.282 -1.289 1.00 95.06 90 ASP A N 1
ATOM 667 C CA . ASP A 1 90 ? 4.642 -12.437 -1.949 1.00 95.06 90 ASP A CA 1
ATOM 668 C C . ASP A 1 90 ? 4.712 -12.242 -3.477 1.00 95.06 90 ASP A C 1
ATOM 670 O O . ASP A 1 90 ? 5.494 -12.916 -4.139 1.00 95.06 90 ASP A O 1
ATOM 674 N N . SER A 1 91 ? 3.950 -11.289 -4.035 1.00 92.75 91 SER A N 1
ATOM 675 C CA . SER A 1 91 ? 3.996 -10.914 -5.457 1.00 92.75 91 SER A CA 1
ATOM 676 C C . SER A 1 91 ? 4.973 -9.775 -5.765 1.00 92.75 91 SER A C 1
ATOM 678 O O . SER A 1 91 ? 5.029 -9.307 -6.902 1.00 92.75 91 SER A O 1
ATOM 680 N N . LEU A 1 92 ? 5.723 -9.291 -4.769 1.00 95.31 92 LEU A N 1
ATOM 681 C CA . LEU A 1 92 ? 6.715 -8.242 -4.989 1.00 95.31 92 LEU A CA 1
ATOM 682 C C . LEU A 1 92 ? 7.872 -8.755 -5.861 1.00 95.31 92 LEU A C 1
ATOM 684 O O . LEU A 1 92 ? 8.309 -9.897 -5.693 1.00 95.31 92 LEU A O 1
ATOM 688 N N . PRO A 1 93 ? 8.432 -7.907 -6.740 1.00 94.19 93 PRO A N 1
ATOM 689 C CA . PRO A 1 93 ? 9.645 -8.249 -7.471 1.00 94.19 93 PRO A CA 1
ATOM 690 C C . PRO A 1 93 ? 10.806 -8.496 -6.496 1.00 94.19 93 PRO A C 1
ATOM 692 O O . PRO A 1 93 ? 10.868 -7.911 -5.409 1.00 94.19 93 PRO A O 1
ATOM 695 N N . ALA A 1 94 ? 11.758 -9.344 -6.896 1.00 92.12 94 ALA A N 1
ATOM 696 C CA . ALA A 1 94 ? 12.885 -9.747 -6.049 1.00 92.12 94 ALA A CA 1
ATOM 697 C C . ALA A 1 94 ? 13.703 -8.549 -5.522 1.00 92.12 94 ALA A C 1
ATOM 699 O O . ALA A 1 94 ? 14.144 -8.559 -4.376 1.00 92.12 94 ALA A O 1
ATOM 700 N N . SER A 1 95 ? 13.825 -7.480 -6.318 1.00 90.94 95 SER A N 1
ATOM 701 C CA . SER A 1 95 ? 14.458 -6.204 -5.943 1.00 90.94 95 SER A CA 1
ATOM 702 C C . SER A 1 95 ? 13.834 -5.539 -4.708 1.00 90.94 95 SER A C 1
ATOM 704 O O . SER A 1 95 ? 14.513 -4.807 -3.985 1.00 90.94 95 SER A O 1
ATOM 706 N N . ARG A 1 96 ? 12.544 -5.783 -4.445 1.00 91.50 96 ARG A N 1
ATOM 707 C CA . ARG A 1 96 ? 11.777 -5.170 -3.349 1.00 91.50 96 ARG A CA 1
ATOM 708 C C . ARG A 1 96 ? 11.486 -6.148 -2.216 1.00 91.50 96 ARG A C 1
ATOM 710 O O . ARG A 1 96 ? 11.388 -5.708 -1.068 1.00 91.50 96 ARG A O 1
ATOM 717 N N . ALA A 1 97 ? 11.368 -7.440 -2.521 1.00 89.62 97 ALA A N 1
ATOM 718 C CA . ALA A 1 97 ? 10.982 -8.488 -1.576 1.00 89.62 97 ALA A CA 1
ATOM 719 C C . ALA A 1 97 ? 11.887 -8.548 -0.329 1.00 89.62 97 ALA A C 1
ATOM 721 O O . ALA A 1 97 ? 11.380 -8.652 0.791 1.00 89.62 97 ALA A O 1
ATOM 722 N N . ASP A 1 98 ? 13.201 -8.376 -0.504 1.00 86.81 98 ASP A N 1
ATOM 723 C CA . ASP A 1 98 ? 14.190 -8.429 0.586 1.00 86.81 98 ASP A CA 1
ATOM 724 C C . ASP A 1 98 ? 14.323 -7.112 1.371 1.00 86.81 98 ASP A C 1
ATOM 726 O O . ASP A 1 98 ? 15.142 -6.985 2.287 1.00 86.81 98 ASP A O 1
ATOM 730 N N . SER A 1 99 ? 13.511 -6.097 1.056 1.00 91.94 99 SER A N 1
ATOM 731 C CA . SER A 1 99 ? 13.567 -4.832 1.778 1.00 91.94 99 SER A CA 1
ATOM 732 C C . SER A 1 99 ? 13.171 -5.026 3.252 1.00 91.94 99 SER A C 1
ATOM 734 O O . SER A 1 99 ? 12.092 -5.556 3.534 1.00 91.94 99 SER A O 1
ATOM 736 N N . PRO A 1 100 ? 13.928 -4.479 4.228 1.00 91.75 100 PRO A N 1
ATOM 737 C CA . PRO A 1 100 ? 13.537 -4.497 5.646 1.00 91.75 100 PRO A CA 1
ATOM 738 C C . PRO A 1 100 ? 12.142 -3.898 5.909 1.00 91.75 100 PRO A C 1
ATOM 740 O O . PRO A 1 100 ? 11.474 -4.212 6.903 1.00 91.75 100 PRO A O 1
ATOM 743 N N . LYS A 1 101 ? 11.673 -3.041 4.993 1.00 94.62 101 LYS A N 1
ATOM 744 C CA . LYS A 1 101 ? 10.322 -2.477 5.002 1.00 94.62 101 LYS A CA 1
ATOM 745 C C . LYS A 1 101 ? 9.250 -3.559 4.837 1.00 94.62 101 LYS A C 1
ATOM 747 O O . LYS A 1 101 ? 8.271 -3.520 5.573 1.00 94.62 101 LYS A O 1
ATOM 752 N N . VAL A 1 102 ? 9.455 -4.570 3.988 1.00 96.00 102 VAL A N 1
ATOM 753 C CA . VAL A 1 102 ? 8.501 -5.678 3.777 1.00 96.00 102 VAL A CA 1
ATOM 754 C C . VAL A 1 102 ? 8.269 -6.458 5.070 1.00 96.00 102 VAL A C 1
ATOM 756 O O . VAL A 1 102 ? 7.125 -6.707 5.449 1.00 96.00 102 VAL A O 1
ATOM 759 N N . ALA A 1 103 ? 9.332 -6.765 5.820 1.00 95.31 103 ALA A N 1
ATOM 760 C CA . ALA A 1 103 ? 9.207 -7.404 7.132 1.00 95.31 103 ALA A CA 1
ATOM 761 C C . ALA A 1 103 ? 8.396 -6.544 8.121 1.00 95.31 103 ALA A C 1
ATOM 763 O O . ALA A 1 103 ? 7.615 -7.065 8.923 1.00 95.31 103 ALA A O 1
ATOM 764 N N . SER A 1 104 ? 8.552 -5.221 8.047 1.00 96.12 104 SER A N 1
ATOM 765 C CA . SER A 1 104 ? 7.808 -4.272 8.880 1.00 96.12 104 SER A CA 1
ATOM 766 C C . SER A 1 104 ? 6.326 -4.225 8.491 1.00 96.12 104 SER A C 1
ATOM 768 O O . SER A 1 104 ? 5.469 -4.252 9.376 1.00 96.12 104 SER A O 1
ATOM 770 N N . ILE A 1 105 ? 6.018 -4.258 7.191 1.00 97.81 105 ILE A N 1
ATOM 771 C CA . ILE A 1 105 ? 4.646 -4.333 6.674 1.00 97.81 105 ILE A CA 1
ATOM 772 C C . ILE A 1 105 ? 3.980 -5.652 7.083 1.00 97.81 105 ILE A C 1
ATOM 774 O O . ILE A 1 105 ? 2.874 -5.617 7.618 1.00 97.81 105 ILE A O 1
ATOM 778 N N . ARG A 1 106 ? 4.656 -6.806 6.947 1.00 96.88 106 ARG A N 1
ATOM 779 C CA . ARG A 1 106 ? 4.122 -8.107 7.407 1.00 96.88 106 ARG A CA 1
ATOM 780 C C . ARG A 1 106 ? 3.716 -8.061 8.881 1.00 96.88 106 ARG A C 1
ATOM 782 O O . ARG A 1 106 ? 2.627 -8.502 9.245 1.00 96.88 106 ARG A O 1
ATOM 789 N N . ARG A 1 107 ? 4.572 -7.495 9.742 1.00 95.19 107 ARG A N 1
ATOM 790 C CA . ARG A 1 107 ? 4.280 -7.337 11.179 1.00 95.19 107 ARG A CA 1
ATOM 791 C C . ARG A 1 107 ? 3.097 -6.399 11.422 1.00 95.19 107 ARG A C 1
ATOM 793 O O . ARG A 1 107 ? 2.264 -6.695 12.278 1.00 95.19 107 ARG A O 1
ATOM 800 N N . ALA A 1 108 ? 3.018 -5.292 10.685 1.00 94.44 108 ALA A N 1
ATOM 801 C CA . ALA A 1 108 ? 1.913 -4.344 10.781 1.00 94.44 108 ALA A CA 1
ATOM 802 C C . ALA A 1 108 ? 0.575 -4.985 10.380 1.00 94.44 108 ALA A C 1
ATOM 804 O O . ALA A 1 108 ? -0.379 -4.910 11.152 1.00 94.44 108 ALA A O 1
ATOM 805 N N . ALA A 1 109 ? 0.528 -5.684 9.244 1.00 95.25 109 ALA A N 1
ATOM 806 C CA . ALA A 1 109 ? -0.649 -6.413 8.776 1.00 95.25 109 ALA A CA 1
ATOM 807 C C . ALA A 1 109 ? -1.097 -7.493 9.777 1.00 95.25 109 ALA A C 1
ATOM 809 O O . ALA A 1 109 ? -2.271 -7.570 10.139 1.00 95.25 109 ALA A O 1
ATOM 810 N N . ALA A 1 110 ? -0.156 -8.279 10.313 1.00 94.69 110 ALA A N 1
ATOM 811 C CA . ALA A 1 110 ? -0.459 -9.290 11.326 1.00 94.69 110 ALA A CA 1
ATOM 812 C C . ALA A 1 110 ? -1.019 -8.678 12.622 1.00 94.69 110 ALA A C 1
ATOM 814 O O . ALA A 1 110 ? -1.932 -9.237 13.228 1.00 94.69 110 ALA A O 1
ATOM 815 N N . LYS A 1 111 ? -0.489 -7.526 13.057 1.00 91.56 111 LYS A N 1
ATOM 816 C CA . LYS A 1 111 ? -1.014 -6.793 14.217 1.00 91.56 111 LYS A CA 1
ATOM 817 C C . LYS A 1 111 ? -2.411 -6.242 13.940 1.00 91.56 111 LYS A C 1
ATOM 819 O O . LYS A 1 111 ? -3.263 -6.333 14.815 1.00 91.56 111 LYS A O 1
ATOM 824 N N . HIS A 1 112 ? -2.634 -5.699 12.746 1.00 90.31 112 HIS A N 1
ATOM 825 C CA . HIS A 1 112 ? -3.927 -5.168 12.336 1.00 90.31 112 HIS A CA 1
ATOM 826 C C . HIS A 1 112 ? -5.018 -6.242 12.402 1.00 90.31 112 HIS A C 1
ATOM 828 O O . HIS A 1 112 ? -6.025 -6.043 13.071 1.00 90.31 112 HIS A O 1
ATOM 834 N N . ARG A 1 113 ? -4.749 -7.429 11.844 1.00 87.69 113 ARG A N 1
ATOM 835 C CA . ARG A 1 113 ? -5.667 -8.576 11.885 1.00 87.69 113 ARG A CA 1
ATOM 836 C C . ARG A 1 113 ? -6.024 -9.039 13.303 1.00 87.69 113 ARG A C 1
ATOM 838 O O . ARG A 1 113 ? -7.114 -9.546 13.505 1.00 87.69 113 ARG A O 1
ATOM 845 N N . LYS A 1 114 ? -5.116 -8.893 14.276 1.00 86.00 114 LYS A N 1
ATOM 846 C CA . LYS A 1 114 ? -5.371 -9.244 15.689 1.00 86.00 114 LYS A CA 1
ATOM 847 C C . LYS A 1 114 ? -6.193 -8.196 16.446 1.00 86.00 114 LYS A C 1
ATOM 849 O O . LYS A 1 114 ? -6.638 -8.487 17.550 1.00 86.00 114 LYS A O 1
ATOM 854 N N . GLY A 1 115 ? -6.263 -6.970 15.929 1.00 74.19 115 GLY A N 1
ATOM 855 C CA . GLY A 1 115 ? -6.986 -5.855 16.545 1.00 74.19 115 GLY A CA 1
ATOM 856 C C . GLY A 1 115 ? -8.363 -5.584 15.935 1.00 74.19 115 GLY A C 1
ATOM 857 O O . GLY A 1 115 ? -9.034 -4.673 16.415 1.00 74.19 115 GLY A O 1
ATOM 858 N N . LEU A 1 116 ? -8.734 -6.324 14.884 1.00 57.81 116 LEU A N 1
ATOM 859 C CA . LEU A 1 116 ? -10.099 -6.458 14.364 1.00 57.81 116 LEU A CA 1
ATOM 860 C C . LEU A 1 116 ? -10.857 -7.503 15.189 1.00 57.81 116 LEU A C 1
ATOM 862 O O . LEU A 1 116 ? -12.070 -7.294 15.396 1.00 57.81 116 LEU A O 1
#

Radius of gyration: 12.73 Å; chains: 1; bounding box: 27×26×38 Å

Secondary structure (DSSP, 8-state):
-----HHHHHHHHHH-HHHHHHHHHHHHTSSSHHHHHHHHHHSPP-HHHHHHHHHHHHTS-HHHHHHHTTSHHHHHHHHHHHHH-GGGGTTS-HHHHT-HHHHHHHHHHHHHHHH-